Protein AF-A0A3D3PAE1-F1 (afdb_monomer)

Nearest PDB structures (foldseek):
  2d1l-assembly1_A  TM=3.185E-01  e=2.608E+00  Mus musculus
  3i9w-assembly1_A  TM=3.176E-01  e=7.622E+00  Escherichia coli K-12
  5c21-assembly1_B  TM=3.487E-01  e=9.349E+00  Escherichia coli

Solvent-accessible surface area (backbone atoms only — not comparable to full-atom values): 9528 Å² total; per-residue (Å²): 107,67,71,59,52,52,50,54,54,50,49,53,52,51,50,53,44,53,51,32,52,52,51,42,51,52,50,52,52,50,51,50,49,47,66,68,45,46,69,76,78,18,86,68,55,58,74,92,57,40,68,62,49,55,49,50,53,51,48,54,52,48,52,52,41,53,52,42,46,52,51,37,50,54,66,72,67,60,85,68,57,91,49,67,67,58,29,53,53,51,52,46,51,49,49,54,53,49,46,52,52,53,51,51,47,52,53,51,50,51,53,48,49,52,50,49,63,30,58,77,66,75,45,61,80,63,66,60,82,36,68,69,50,44,50,53,49,49,53,50,50,51,50,49,52,52,51,50,50,53,52,50,55,54,47,52,51,55,45,53,52,50,52,49,52,50,50,54,49,67,75,76,107

Foldseek 3Di:
DLVVLVVLLVVLLVVLLVVLVVVLVVLVVVLVCCVVCVPVVDPQQVDPDGPVVNVVVVVLSVVVNVVSVVVSVCSVPDPADPDSLRRLVSSLVSLVVVLVVVLVCLVCSLVVCVCCVCVVVPCHCPCCVPPVNVVVVVVSVVVSVVVNVVSCVVSVVSSVVSVVSSVVVVVVD

Mean predicted aligned error: 7.87 Å

pLDDT: mean 81.42, std 11.3, range [47.94, 94.19]

Sequence (173 aa):
IEAVLNGKATDTITSLKKKYEKTISRMLTGMLLIIFVFPFLSDGFSYPGSINGFAKAMFFYLVLILFYWAKLKSVSNLELSDHIKERLEQILTMLNKNLQIEFFFVLIFFAGFILVGRFFYGHGLEGIFKPEVVAGAGISVLFTGLMLFFINKHYKKHISELEGYLAEYNNAF

Secondary structure (DSSP, 8-state):
-HHHHHHHHHHHHHHHHHHHHHHHHHHHHHHHHHHHHHHHHSSSSTTTTHHHHHHHHHHHHHHHHHHHHHHHHHHHT----SSHHHHHHHHHHHHHHHHHHHHHHHHHHHHHHHHHHHHTTT-TTTTTT-HHHHHHHHHHHHHHHHHHHHHHHHHHHHHHHHHHHHHHHHHH-

Structure (mmCIF, N/CA/C/O backbone):
data_AF-A0A3D3PAE1-F1
#
_entry.id   AF-A0A3D3PAE1-F1
#
loop_
_atom_site.group_PDB
_atom_site.id
_atom_site.type_symbol
_atom_site.label_atom_id
_atom_site.label_alt_id
_atom_site.label_comp_id
_atom_site.label_asym_id
_atom_site.label_entity_id
_atom_site.label_seq_id
_atom_site.pdbx_PDB_ins_code
_atom_site.Cartn_x
_atom_site.Cartn_y
_atom_site.Cartn_z
_atom_site.occupancy
_atom_site.B_iso_or_equiv
_atom_site.auth_seq_id
_atom_site.auth_comp_id
_atom_site.auth_asym_id
_atom_site.auth_atom_id
_atom_site.pdbx_PDB_model_num
ATOM 1 N N . ILE A 1 1 ? -15.788 -2.951 29.325 1.00 70.06 1 ILE A N 1
ATOM 2 C CA . ILE A 1 1 ? -15.810 -3.443 27.923 1.00 70.06 1 ILE A CA 1
ATOM 3 C C . ILE A 1 1 ? -15.490 -2.301 26.960 1.00 70.06 1 ILE A C 1
ATOM 5 O O . ILE A 1 1 ? -14.514 -2.405 26.231 1.00 70.06 1 ILE A O 1
ATOM 9 N N . GLU A 1 2 ? -16.193 -1.169 27.039 1.00 71.06 2 GLU A N 1
ATOM 10 C CA . GLU A 1 2 ? -15.957 -0.008 26.161 1.00 71.06 2 GLU A CA 1
ATOM 11 C C . GLU A 1 2 ? -14.521 0.541 26.182 1.00 71.06 2 GLU A C 1
ATOM 13 O O . GLU A 1 2 ? -13.959 0.795 25.124 1.00 71.06 2 GLU A O 1
ATOM 18 N N . ALA A 1 3 ? -13.876 0.652 27.350 1.00 72.88 3 ALA A N 1
ATOM 19 C CA . ALA A 1 3 ? -12.474 1.086 27.435 1.00 72.88 3 ALA A CA 1
ATOM 20 C C . ALA A 1 3 ? -11.501 0.125 26.715 1.00 72.88 3 ALA A C 1
ATOM 22 O O . ALA A 1 3 ? -10.545 0.565 26.080 1.00 72.88 3 ALA A O 1
ATOM 23 N N . VAL A 1 4 ? -11.775 -1.185 26.762 1.00 75.81 4 VAL A N 1
ATOM 24 C CA . VAL A 1 4 ? -10.973 -2.219 26.082 1.00 75.81 4 VAL A CA 1
ATOM 25 C C . VAL A 1 4 ? -11.187 -2.153 24.567 1.00 75.81 4 VAL A C 1
ATOM 27 O O . VAL A 1 4 ? -10.223 -2.219 23.807 1.00 75.81 4 VAL A O 1
ATOM 30 N N . LEU A 1 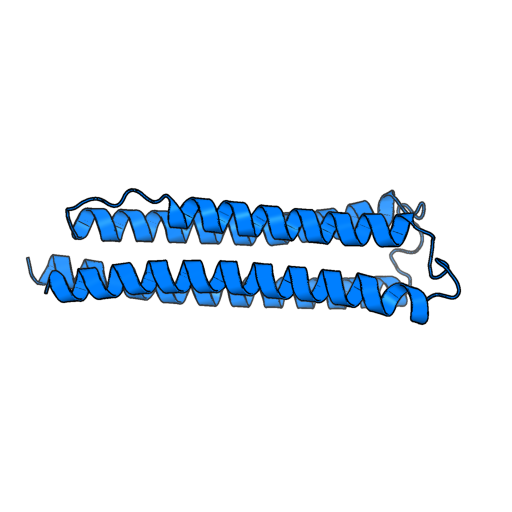5 ? -12.435 -1.973 24.125 1.00 75.12 5 LEU A N 1
ATOM 31 C CA . LEU A 1 5 ? -12.780 -1.799 22.711 1.00 75.12 5 LEU A CA 1
ATOM 32 C C . LEU A 1 5 ? -12.186 -0.501 22.138 1.00 75.12 5 LEU A C 1
ATOM 34 O O . LEU A 1 5 ? -11.658 -0.505 21.028 1.00 75.12 5 LEU A O 1
ATOM 38 N N . ASN A 1 6 ? -12.181 0.582 22.919 1.00 78.06 6 ASN A N 1
ATOM 39 C CA . ASN A 1 6 ? -11.531 1.844 22.558 1.00 78.06 6 ASN A CA 1
ATOM 40 C C . ASN A 1 6 ? -10.010 1.703 22.409 1.00 78.06 6 ASN A C 1
ATOM 42 O O . ASN A 1 6 ? -9.442 2.225 21.446 1.00 78.06 6 ASN A O 1
ATOM 46 N N . GLY A 1 7 ? -9.353 0.973 23.318 1.00 77.44 7 GLY A N 1
ATOM 47 C CA . GLY A 1 7 ? -7.927 0.651 23.196 1.00 77.44 7 GLY A CA 1
ATOM 48 C C . GLY A 1 7 ? -7.629 -0.099 21.896 1.00 77.44 7 GLY A C 1
ATOM 49 O O . GLY A 1 7 ? -6.832 0.358 21.082 1.00 77.44 7 GLY A O 1
ATOM 50 N N . LYS A 1 8 ? -8.377 -1.175 21.626 1.00 76.94 8 LYS A N 1
ATOM 51 C CA . LYS A 1 8 ? -8.237 -1.996 20.410 1.00 76.94 8 LYS A CA 1
ATOM 52 C C . LYS A 1 8 ? -8.486 -1.217 19.106 1.00 76.94 8 LYS A C 1
ATOM 54 O O . LYS A 1 8 ? -7.773 -1.409 18.116 1.00 76.94 8 LYS A O 1
ATOM 59 N N . ALA A 1 9 ? -9.474 -0.321 19.089 1.00 77.75 9 ALA A N 1
ATOM 60 C CA . ALA A 1 9 ? -9.749 0.555 17.947 1.00 77.75 9 ALA A CA 1
ATOM 61 C C . ALA A 1 9 ? -8.578 1.520 17.681 1.00 77.75 9 ALA A C 1
ATOM 63 O O . ALA A 1 9 ? -8.126 1.674 16.542 1.00 77.75 9 ALA A O 1
ATOM 64 N N . THR A 1 10 ? -8.034 2.110 18.748 1.00 82.50 10 THR A N 1
ATOM 65 C CA . THR A 1 10 ? -6.877 3.016 18.688 1.00 82.50 10 THR A CA 1
ATOM 66 C C . THR A 1 10 ? -5.614 2.288 18.226 1.00 82.50 10 THR A C 1
ATOM 68 O O . THR A 1 10 ? -4.868 2.805 17.388 1.00 82.50 10 THR A O 1
ATOM 71 N N . ASP A 1 11 ? -5.400 1.061 18.700 1.00 84.88 11 ASP A N 1
ATOM 72 C CA . ASP A 1 11 ? -4.286 0.207 18.288 1.00 84.88 11 ASP A CA 1
ATOM 73 C C . ASP A 1 11 ? -4.357 -0.135 16.798 1.00 84.88 11 ASP A C 1
ATOM 75 O O . ASP A 1 11 ? -3.342 -0.087 16.098 1.00 84.88 11 ASP A O 1
ATOM 79 N N . THR A 1 12 ? -5.559 -0.403 16.279 1.00 84.19 12 THR A N 1
ATOM 80 C CA . THR A 1 12 ? -5.772 -0.690 14.853 1.00 84.19 12 THR A CA 1
ATOM 81 C C . THR A 1 12 ? -5.385 0.509 13.984 1.00 84.19 12 THR A C 1
ATOM 83 O O . THR A 1 12 ? -4.635 0.371 13.015 1.00 84.19 12 THR A O 1
ATOM 86 N N . ILE A 1 13 ? -5.820 1.711 14.363 1.00 86.00 13 ILE A N 1
ATOM 87 C CA . ILE A 1 13 ? -5.469 2.953 13.659 1.00 86.00 13 ILE A CA 1
ATOM 88 C C . ILE A 1 13 ? -3.966 3.227 13.750 1.00 86.00 13 ILE A C 1
ATOM 90 O O . ILE A 1 13 ? -3.329 3.555 12.748 1.00 86.00 13 ILE A O 1
ATOM 94 N N . THR A 1 14 ? -3.377 3.055 14.931 1.00 86.75 14 THR A N 1
ATOM 95 C CA . THR A 1 14 ? -1.941 3.263 15.155 1.00 86.75 14 THR A CA 1
ATOM 96 C C . THR A 1 14 ? -1.100 2.284 14.336 1.00 86.75 14 THR A C 1
ATOM 98 O O . THR A 1 14 ? -0.100 2.677 13.732 1.00 86.75 14 THR A O 1
ATOM 101 N N . SER A 1 15 ? -1.523 1.021 14.253 1.00 86.06 15 SER A N 1
ATOM 102 C CA . SER A 1 15 ? -0.903 -0.004 13.409 1.00 86.06 15 SER A CA 1
ATOM 103 C C . SER A 1 15 ? -0.929 0.392 11.927 1.00 86.06 15 SER A C 1
ATOM 105 O O . SER A 1 15 ? 0.102 0.326 11.252 1.00 86.06 15 SER A O 1
ATOM 107 N N . LEU A 1 16 ? -2.067 0.893 11.425 1.00 85.81 16 LEU A N 1
ATOM 108 C CA . LEU A 1 16 ? -2.191 1.377 10.044 1.00 85.81 16 LEU A CA 1
ATOM 109 C C . LEU A 1 16 ? -1.290 2.583 9.762 1.00 85.81 16 LEU A C 1
ATOM 111 O O . LEU A 1 16 ? -0.614 2.605 8.732 1.00 85.81 16 LEU A O 1
ATOM 115 N N . LYS A 1 17 ? -1.240 3.564 10.674 1.00 88.81 17 LYS A N 1
ATOM 116 C CA . LYS A 1 17 ? -0.346 4.729 10.553 1.00 88.81 17 LYS A CA 1
ATOM 117 C C . LYS A 1 17 ? 1.109 4.281 10.438 1.00 88.81 17 LYS A C 1
ATOM 119 O O . LYS A 1 17 ? 1.765 4.586 9.444 1.00 88.81 17 LYS A O 1
ATOM 124 N N . LYS A 1 18 ? 1.563 3.440 11.374 1.00 89.12 18 LYS A N 1
ATOM 125 C CA . LYS A 1 18 ? 2.923 2.877 11.369 1.00 89.12 18 LYS A CA 1
ATOM 126 C C . LYS A 1 18 ? 3.220 2.068 10.107 1.00 89.12 18 LYS A C 1
ATOM 128 O O . LYS A 1 18 ? 4.341 2.129 9.605 1.00 89.12 18 LYS A O 1
ATOM 133 N N . LYS A 1 19 ? 2.250 1.313 9.570 1.00 88.94 19 LYS A N 1
ATOM 134 C CA . LYS A 1 19 ? 2.406 0.606 8.285 1.00 88.94 19 LYS A CA 1
ATOM 135 C C . LYS A 1 19 ? 2.725 1.602 7.171 1.00 88.94 19 LYS A C 1
ATOM 137 O O . LYS A 1 19 ? 3.705 1.397 6.459 1.00 88.94 19 LYS A O 1
ATOM 142 N N . TYR A 1 20 ? 1.917 2.649 7.005 1.00 90.12 20 TYR A N 1
ATOM 143 C CA . TYR A 1 20 ? 2.113 3.611 5.918 1.00 90.12 20 TYR A CA 1
ATOM 144 C C . TYR A 1 20 ? 3.392 4.423 6.084 1.00 90.12 20 TYR A C 1
ATOM 146 O O . TYR A 1 20 ? 4.143 4.534 5.121 1.00 90.12 20 TYR A O 1
ATOM 154 N N . GLU A 1 21 ? 3.696 4.894 7.294 1.00 90.62 21 GLU A N 1
ATOM 155 C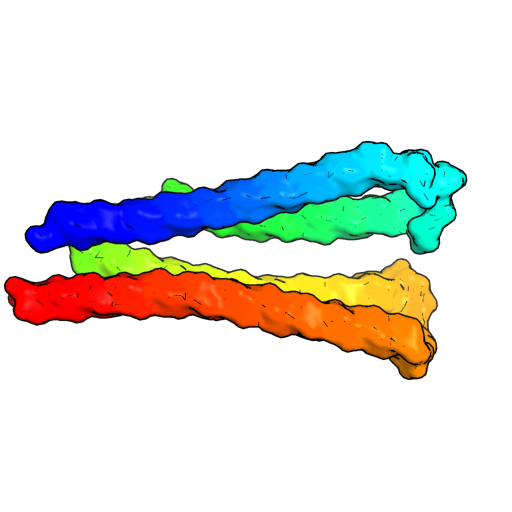 CA . GLU A 1 21 ? 4.966 5.562 7.603 1.00 90.62 21 GLU A CA 1
ATOM 156 C C . GLU A 1 21 ? 6.154 4.676 7.234 1.00 90.62 21 GLU A C 1
ATOM 158 O O . GLU A 1 21 ? 7.020 5.086 6.469 1.00 90.62 21 GLU A O 1
ATOM 163 N N . LYS A 1 22 ? 6.155 3.415 7.682 1.00 90.94 22 LYS A N 1
ATOM 164 C CA . LYS A 1 22 ? 7.228 2.463 7.377 1.00 90.94 22 LYS A CA 1
ATOM 165 C C . LYS A 1 22 ? 7.356 2.191 5.880 1.00 90.94 22 LYS A C 1
ATOM 167 O O . LYS A 1 22 ? 8.474 2.051 5.386 1.00 90.94 22 LYS A O 1
ATOM 172 N N . THR A 1 23 ? 6.241 2.091 5.157 1.00 87.88 23 THR A N 1
ATOM 173 C CA . THR A 1 23 ? 6.247 1.928 3.697 1.00 87.88 23 THR A CA 1
ATOM 174 C C . THR A 1 23 ? 6.853 3.152 3.016 1.00 87.88 23 THR A C 1
ATOM 176 O O . THR A 1 23 ? 7.757 2.989 2.200 1.00 87.88 23 THR A O 1
ATOM 179 N N . ILE A 1 24 ? 6.437 4.361 3.400 1.00 90.38 24 ILE A N 1
ATOM 180 C CA . ILE A 1 24 ? 6.980 5.620 2.873 1.00 90.38 24 ILE A CA 1
ATOM 181 C C . ILE A 1 24 ? 8.476 5.726 3.181 1.00 90.38 24 ILE A C 1
ATOM 183 O O . ILE A 1 24 ? 9.262 5.973 2.272 1.00 90.38 24 ILE A O 1
ATOM 187 N N . SER A 1 25 ? 8.899 5.464 4.422 1.00 90.75 25 SER A N 1
ATOM 188 C CA . SER A 1 25 ? 10.313 5.488 4.808 1.00 90.75 25 SER A CA 1
ATOM 189 C C . SER A 1 25 ? 11.139 4.504 3.988 1.00 90.75 25 SER A C 1
ATOM 191 O O . SER A 1 25 ? 12.176 4.883 3.461 1.00 90.75 25 SER A O 1
ATOM 193 N N . ARG A 1 26 ? 10.670 3.261 3.804 1.00 89.25 26 ARG A N 1
ATOM 194 C CA . ARG A 1 26 ? 11.360 2.269 2.961 1.00 89.25 26 ARG A CA 1
ATOM 195 C C . ARG A 1 26 ? 11.464 2.720 1.506 1.00 89.25 26 ARG A C 1
ATOM 197 O O . ARG A 1 26 ? 12.504 2.510 0.890 1.00 89.25 26 ARG A O 1
ATOM 204 N N . MET A 1 27 ? 10.412 3.334 0.964 1.00 88.62 27 MET A N 1
ATOM 205 C CA . MET A 1 27 ? 10.421 3.875 -0.396 1.00 88.62 27 MET A CA 1
ATOM 206 C C . MET A 1 27 ? 11.406 5.035 -0.535 1.00 88.62 27 MET A C 1
ATOM 208 O O . MET A 1 27 ? 12.185 5.041 -1.480 1.00 88.62 27 MET A O 1
ATOM 212 N N . LEU A 1 28 ? 11.432 5.962 0.425 1.00 90.00 28 LEU A N 1
ATOM 213 C CA . LEU A 1 28 ? 12.387 7.071 0.461 1.00 90.00 28 LEU A CA 1
ATOM 214 C C . LEU A 1 28 ? 13.828 6.576 0.614 1.00 90.00 28 LEU A C 1
ATOM 216 O O . LEU A 1 28 ? 14.706 7.035 -0.107 1.00 90.00 28 LEU A O 1
ATOM 220 N N . THR A 1 29 ? 14.080 5.602 1.492 1.00 88.44 29 THR A N 1
ATOM 221 C CA . THR A 1 29 ? 15.401 4.974 1.618 1.00 88.44 29 THR A CA 1
ATOM 222 C C . THR A 1 29 ? 15.809 4.285 0.318 1.00 88.44 29 THR A C 1
ATOM 224 O O . THR A 1 29 ? 16.940 4.453 -0.119 1.00 88.44 29 THR A O 1
ATOM 227 N N . GLY A 1 30 ? 14.899 3.553 -0.334 1.00 84.12 30 GLY A N 1
ATOM 228 C CA . GLY A 1 30 ? 15.157 2.945 -1.641 1.00 84.12 30 GLY A CA 1
ATOM 229 C C . GLY A 1 30 ? 15.471 3.986 -2.717 1.00 84.12 30 GLY A C 1
ATOM 230 O O . GLY A 1 30 ? 16.423 3.818 -3.471 1.00 84.12 30 GLY A O 1
ATOM 231 N N . MET A 1 31 ? 14.729 5.093 -2.739 1.00 85.56 31 MET A N 1
ATOM 232 C CA . MET A 1 31 ? 14.964 6.220 -3.642 1.00 85.56 31 MET A CA 1
ATOM 233 C C . MET A 1 31 ? 16.342 6.858 -3.401 1.00 85.56 31 MET A C 1
ATOM 235 O O . MET A 1 31 ? 17.082 7.078 -4.356 1.00 85.56 31 MET A O 1
ATOM 239 N N . LEU A 1 32 ? 16.724 7.081 -2.138 1.00 86.00 32 LEU A N 1
ATOM 240 C CA . LEU A 1 32 ? 18.055 7.571 -1.765 1.00 86.00 32 LEU A CA 1
ATOM 241 C C . LEU A 1 32 ? 19.157 6.596 -2.182 1.00 86.00 32 LEU A C 1
ATOM 243 O O . LEU A 1 32 ? 20.142 7.020 -2.776 1.00 86.00 32 LEU A O 1
ATOM 247 N N . LEU A 1 33 ? 18.992 5.297 -1.922 1.00 85.06 33 LEU A N 1
ATOM 248 C CA . LEU A 1 33 ? 19.956 4.281 -2.347 1.00 85.06 33 LEU A CA 1
ATOM 249 C C . LEU A 1 33 ? 20.139 4.293 -3.863 1.00 85.06 33 LEU A C 1
ATOM 251 O O . LEU A 1 33 ? 21.271 4.252 -4.330 1.00 85.06 33 LEU A O 1
ATOM 255 N N . ILE A 1 34 ? 19.054 4.414 -4.630 1.00 80.00 34 ILE A N 1
ATOM 256 C CA . ILE A 1 34 ? 19.137 4.549 -6.086 1.00 80.00 34 ILE A CA 1
ATOM 257 C C . ILE A 1 34 ? 19.915 5.816 -6.455 1.00 80.00 34 ILE A C 1
ATOM 259 O O . ILE A 1 34 ? 20.830 5.724 -7.260 1.00 80.00 34 ILE A O 1
ATOM 263 N N . ILE A 1 35 ? 19.639 6.969 -5.838 1.00 80.88 35 ILE A N 1
ATOM 264 C CA . ILE A 1 35 ? 20.392 8.215 -6.082 1.00 80.88 35 ILE A CA 1
ATOM 265 C C . ILE A 1 35 ? 21.894 8.041 -5.797 1.00 80.88 35 ILE A C 1
ATOM 267 O O . ILE A 1 35 ? 22.713 8.519 -6.576 1.00 80.88 35 ILE A O 1
ATOM 271 N N . PHE A 1 36 ? 22.263 7.357 -4.711 1.00 78.44 36 PHE A N 1
ATOM 272 C CA . PHE A 1 36 ? 23.664 7.166 -4.325 1.00 78.44 36 PHE A CA 1
ATOM 273 C C . PHE A 1 36 ? 24.394 6.122 -5.164 1.00 78.44 36 PHE A C 1
ATOM 275 O O . PHE A 1 36 ? 25.576 6.290 -5.430 1.00 78.44 36 PHE A O 1
ATOM 282 N N . VAL A 1 37 ? 23.720 5.044 -5.561 1.00 73.56 37 VAL A N 1
ATOM 283 C CA . VAL A 1 37 ? 24.333 3.906 -6.262 1.00 73.56 37 VAL A CA 1
ATOM 284 C C . VAL A 1 37 ? 24.347 4.117 -7.780 1.00 73.56 37 VAL A C 1
ATOM 286 O O . VAL A 1 37 ? 25.264 3.659 -8.460 1.00 73.56 37 VAL A O 1
ATOM 289 N N . PHE A 1 38 ? 23.365 4.840 -8.327 1.00 66.50 38 PHE A N 1
ATOM 290 C CA . PHE A 1 38 ? 23.222 5.068 -9.768 1.00 66.50 38 PHE A CA 1
ATOM 291 C C . PHE A 1 38 ? 24.457 5.704 -10.447 1.00 66.50 38 PHE A C 1
ATOM 293 O O . PHE A 1 38 ? 24.805 5.257 -11.544 1.00 66.50 38 PHE A O 1
ATOM 300 N N . PRO A 1 39 ? 25.178 6.661 -9.823 1.00 65.38 39 PRO A N 1
ATOM 301 C CA . PRO A 1 39 ? 26.421 7.206 -10.374 1.00 65.38 39 PRO A CA 1
ATOM 302 C C . PRO A 1 39 ? 27.580 6.203 -10.463 1.00 65.38 39 PRO A C 1
ATOM 304 O O . PRO A 1 39 ? 28.486 6.423 -11.256 1.00 65.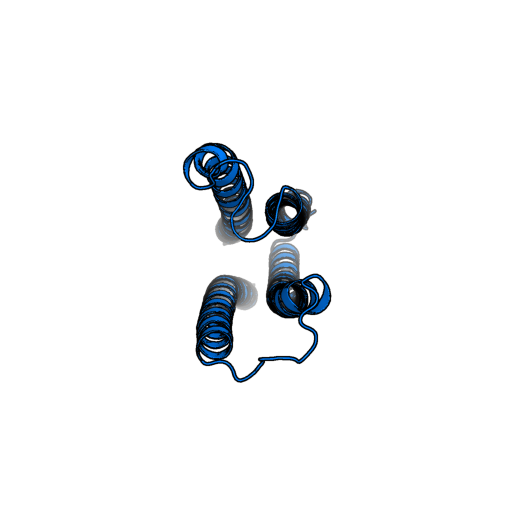38 39 PRO A O 1
ATOM 307 N N . PHE A 1 40 ? 27.574 5.130 -9.661 1.00 64.19 40 PHE A N 1
ATOM 308 C CA . PHE A 1 40 ? 28.661 4.139 -9.612 1.00 64.19 40 PHE A CA 1
ATOM 309 C C . PHE A 1 40 ? 28.380 2.883 -10.445 1.00 64.19 40 PHE A C 1
ATOM 311 O O . PHE A 1 40 ? 29.317 2.197 -10.839 1.00 64.19 40 PHE A O 1
ATOM 318 N N . LEU A 1 41 ? 27.106 2.554 -10.689 1.00 57.00 41 LEU A N 1
ATOM 319 C CA . LEU A 1 41 ? 26.709 1.399 -11.508 1.00 57.00 41 LEU A CA 1
ATOM 320 C C . LEU A 1 41 ? 26.494 1.734 -12.986 1.00 57.00 41 LEU A C 1
ATOM 322 O O . LEU A 1 41 ? 26.450 0.825 -13.810 1.00 57.00 41 LEU A O 1
ATOM 326 N N . SER A 1 42 ? 26.316 3.010 -13.327 1.00 52.34 42 SER A N 1
ATOM 327 C CA . SER A 1 42 ? 26.237 3.454 -14.717 1.00 52.34 42 SER A CA 1
ATOM 328 C C . SER A 1 42 ? 27.506 4.224 -15.063 1.00 52.34 42 SER A C 1
ATOM 330 O O . SER A 1 42 ? 27.905 5.087 -14.287 1.00 52.34 42 SER A O 1
ATOM 332 N N . ASP A 1 43 ? 28.117 3.940 -16.218 1.00 51.22 43 ASP A N 1
ATOM 333 C CA . ASP A 1 43 ? 29.258 4.675 -16.802 1.00 51.22 43 ASP A CA 1
ATOM 334 C C . ASP A 1 43 ? 28.872 6.123 -17.186 1.00 51.22 43 ASP A C 1
ATOM 336 O O . ASP A 1 43 ? 28.984 6.551 -18.331 1.00 51.22 43 ASP A O 1
ATOM 340 N N . GLY A 1 44 ? 28.320 6.891 -16.246 1.00 48.12 44 GLY A N 1
ATOM 341 C CA . GLY A 1 44 ? 27.643 8.148 -16.526 1.00 48.12 44 GLY A CA 1
ATOM 342 C C . GLY A 1 44 ? 26.363 7.916 -17.330 1.00 48.12 44 GLY A C 1
ATOM 343 O O . GLY A 1 44 ? 26.357 7.909 -18.559 1.00 48.12 44 GLY A O 1
ATOM 344 N N . PHE A 1 45 ? 25.233 7.761 -16.635 1.00 49.75 45 PHE A N 1
ATOM 345 C CA . PHE A 1 45 ? 23.885 7.832 -17.226 1.00 49.75 45 PHE A CA 1
ATOM 346 C C . PHE A 1 45 ? 23.540 6.779 -18.296 1.00 49.75 45 PHE A C 1
ATOM 348 O O . PHE A 1 45 ? 22.479 6.865 -18.923 1.00 49.75 45 PHE A O 1
ATOM 355 N N . SER A 1 46 ? 24.381 5.765 -18.492 1.00 50.00 46 SER A N 1
ATOM 356 C CA . SER A 1 46 ? 24.287 4.876 -19.650 1.00 50.00 46 SER A CA 1
ATOM 357 C C . SER A 1 46 ? 24.130 3.405 -19.258 1.00 50.00 46 SER A C 1
ATOM 359 O O . SER A 1 46 ? 25.032 2.628 -19.521 1.00 50.00 46 SER A O 1
ATOM 361 N N . TYR A 1 47 ? 22.984 2.998 -18.676 1.00 47.94 47 TYR A N 1
ATOM 362 C CA . TYR A 1 47 ? 22.386 1.675 -18.971 1.00 47.94 47 TYR A CA 1
ATOM 363 C C . TYR A 1 47 ? 20.942 1.472 -18.435 1.00 47.94 47 TYR A C 1
ATOM 365 O O . TYR A 1 47 ? 20.722 1.643 -17.236 1.00 47.94 47 TYR A O 1
ATOM 373 N N . PRO A 1 48 ? 19.960 1.036 -19.258 1.00 48.31 48 PRO A N 1
ATOM 374 C CA . PRO A 1 48 ? 19.798 1.300 -20.681 1.00 48.31 48 PRO A CA 1
ATOM 375 C C . PRO A 1 48 ? 18.885 2.534 -20.871 1.00 48.31 48 PRO A C 1
ATOM 377 O O . PRO A 1 48 ? 17.658 2.438 -20.839 1.00 48.31 48 PRO A O 1
ATOM 380 N N . GLY A 1 49 ? 19.505 3.706 -21.071 1.00 53.41 49 GLY A N 1
ATOM 381 C CA . GLY A 1 49 ? 18.872 4.881 -21.690 1.00 53.41 49 GLY A CA 1
ATOM 382 C C . GLY A 1 49 ? 18.618 6.118 -20.809 1.00 53.41 49 GLY A C 1
ATOM 383 O O . GLY A 1 49 ? 17.463 6.471 -20.584 1.00 53.41 49 GLY A O 1
ATOM 384 N N . SER A 1 50 ? 19.692 6.824 -20.427 1.00 62.69 50 SER A N 1
ATOM 385 C CA . SER A 1 50 ? 19.742 8.247 -20.023 1.00 62.69 50 SER A CA 1
ATOM 386 C C . SER A 1 50 ? 19.066 8.668 -18.706 1.00 62.69 50 SER A C 1
ATOM 388 O O . SER A 1 50 ? 18.343 7.907 -18.061 1.00 62.69 50 SER A O 1
ATOM 390 N N . ILE A 1 51 ? 19.281 9.944 -18.333 1.00 66.00 51 ILE A N 1
ATOM 391 C CA . ILE A 1 51 ? 18.513 10.724 -17.337 1.00 66.00 51 ILE A CA 1
ATOM 392 C C . ILE A 1 51 ? 17.015 10.377 -17.377 1.00 66.00 51 ILE A C 1
ATOM 394 O O . ILE A 1 51 ? 16.361 10.361 -16.339 1.00 66.00 51 ILE A O 1
ATOM 398 N N . ASN A 1 52 ? 16.479 10.032 -18.550 1.00 67.88 52 ASN A N 1
ATOM 399 C CA . ASN A 1 52 ? 15.085 9.650 -18.735 1.00 67.88 52 ASN A CA 1
ATOM 400 C C . ASN A 1 52 ? 14.704 8.350 -18.012 1.00 67.88 52 ASN A C 1
ATOM 402 O O . ASN A 1 52 ? 13.628 8.294 -17.424 1.00 67.88 52 ASN A O 1
ATOM 406 N N . GLY A 1 53 ? 15.543 7.310 -18.026 1.00 69.19 53 GLY A N 1
ATOM 407 C CA . GLY A 1 53 ? 15.280 6.065 -17.292 1.00 69.19 53 GLY A CA 1
ATOM 408 C C . GLY A 1 53 ? 15.257 6.286 -15.778 1.00 69.19 53 GLY A C 1
ATOM 409 O O . GLY A 1 53 ? 14.336 5.842 -15.091 1.00 69.19 53 GLY A O 1
ATOM 410 N N . PHE A 1 54 ? 16.217 7.066 -15.279 1.00 74.81 54 PHE A N 1
ATOM 411 C CA . PHE A 1 54 ? 16.275 7.480 -13.879 1.00 74.81 54 PHE A CA 1
ATOM 412 C C . PHE A 1 54 ? 15.069 8.347 -13.489 1.00 74.81 54 PHE A C 1
ATOM 414 O O . PHE A 1 54 ? 14.386 8.046 -12.514 1.00 74.81 54 PHE A O 1
ATOM 421 N N . ALA A 1 55 ? 14.742 9.374 -14.278 1.00 78.38 55 ALA A N 1
ATOM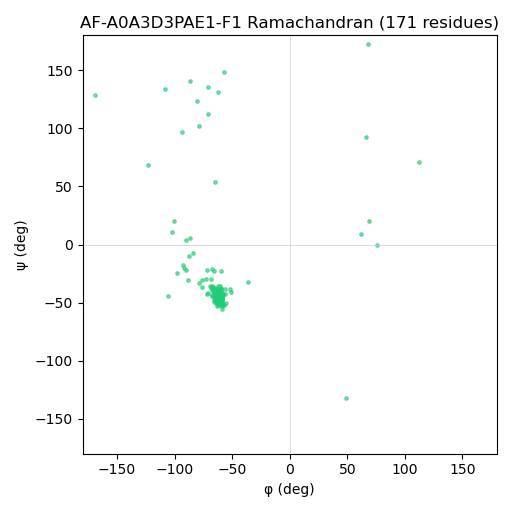 422 C CA . ALA A 1 55 ? 13.604 10.258 -14.034 1.00 78.38 55 ALA A CA 1
ATOM 423 C C . ALA A 1 55 ? 12.271 9.497 -14.031 1.00 78.38 55 ALA A C 1
ATOM 425 O O . ALA A 1 55 ? 11.426 9.752 -13.176 1.00 78.38 55 ALA A O 1
ATOM 426 N N . LYS A 1 56 ? 12.095 8.516 -14.926 1.00 75.62 56 LYS A N 1
ATOM 427 C CA . LYS A 1 56 ? 10.923 7.626 -14.934 1.00 75.62 56 LYS A CA 1
ATOM 428 C C . LYS A 1 56 ? 10.857 6.773 -13.665 1.00 75.62 56 LYS A C 1
ATOM 430 O O . LYS A 1 56 ? 9.799 6.699 -13.047 1.00 75.62 56 LYS A O 1
ATOM 435 N N . ALA A 1 57 ? 11.968 6.165 -13.245 1.00 78.19 57 ALA A N 1
ATOM 436 C CA . ALA A 1 57 ? 12.016 5.403 -11.997 1.00 78.19 57 ALA A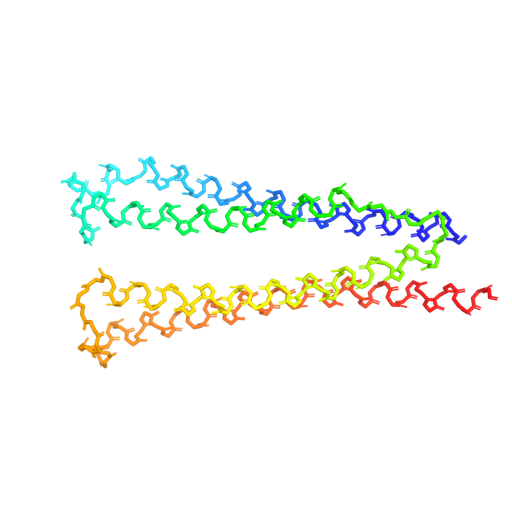 CA 1
ATOM 437 C 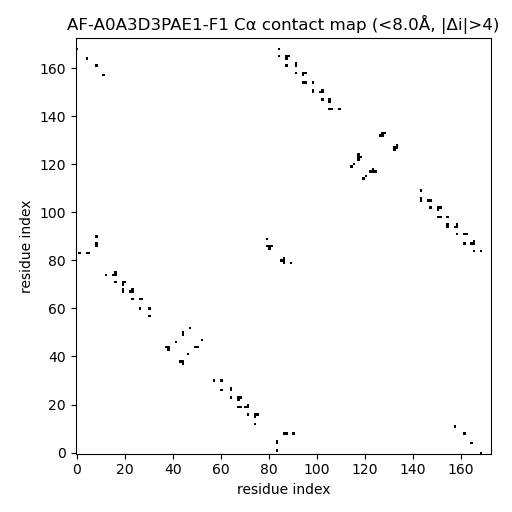C . ALA A 1 57 ? 11.671 6.289 -10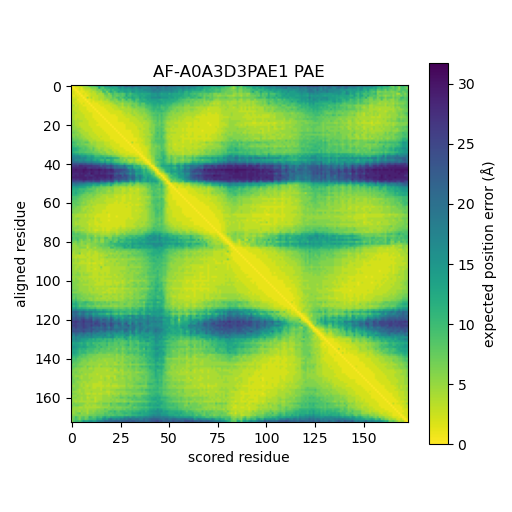.786 1.00 78.19 57 ALA A C 1
ATOM 439 O O . ALA A 1 57 ? 10.822 5.920 -9.976 1.00 78.19 57 ALA A O 1
ATOM 440 N N . MET A 1 58 ? 12.253 7.490 -10.706 1.00 85.56 58 MET A N 1
ATOM 441 C CA . MET A 1 58 ? 11.938 8.476 -9.668 1.00 85.56 58 MET A CA 1
ATOM 442 C C . MET A 1 58 ? 10.467 8.903 -9.710 1.00 85.56 58 MET A C 1
ATOM 444 O O . MET A 1 58 ? 9.833 8.986 -8.663 1.00 85.56 58 MET A O 1
ATOM 448 N N . PHE A 1 59 ? 9.892 9.105 -10.898 1.00 85.75 59 PHE A N 1
ATOM 449 C CA . PHE A 1 59 ? 8.471 9.406 -11.062 1.00 85.75 59 PHE A CA 1
ATOM 450 C C . PHE A 1 59 ? 7.584 8.294 -10.488 1.00 85.75 59 PHE A C 1
ATOM 452 O O . PHE A 1 59 ? 6.684 8.579 -9.701 1.00 85.75 59 PHE A O 1
ATOM 459 N N . PHE A 1 60 ? 7.865 7.025 -10.797 1.00 84.00 60 PHE A N 1
ATOM 460 C CA . PHE A 1 60 ? 7.124 5.896 -10.225 1.00 84.00 60 PHE A CA 1
ATOM 461 C C . PHE A 1 60 ? 7.263 5.818 -8.698 1.00 84.00 60 PHE A C 1
ATOM 463 O O . PHE A 1 60 ? 6.265 5.596 -8.010 1.00 84.00 60 PHE A O 1
ATOM 470 N N . TYR A 1 61 ? 8.459 6.065 -8.154 1.00 86.25 61 TYR A N 1
ATOM 471 C CA . TYR A 1 61 ? 8.667 6.174 -6.705 1.00 86.25 61 TYR A CA 1
ATOM 472 C C . TYR A 1 61 ? 7.835 7.301 -6.088 1.00 86.25 61 TYR A C 1
ATOM 474 O O . TYR A 1 61 ? 7.181 7.084 -5.070 1.00 86.25 61 TYR A O 1
ATOM 482 N N . LEU A 1 62 ? 7.807 8.481 -6.709 1.00 90.38 62 LEU A N 1
ATOM 483 C CA . LEU A 1 62 ? 7.016 9.617 -6.238 1.00 90.38 62 LEU A CA 1
ATOM 484 C C . LEU A 1 62 ? 5.516 9.323 -6.274 1.00 90.38 62 LEU A C 1
ATOM 486 O O . LEU A 1 62 ? 4.825 9.628 -5.307 1.00 90.38 62 LEU A O 1
ATOM 490 N N . VAL A 1 63 ? 5.011 8.683 -7.334 1.00 90.88 63 VAL A N 1
ATOM 491 C CA . VAL A 1 63 ? 3.605 8.255 -7.417 1.00 90.88 63 VAL A CA 1
ATOM 492 C C . VAL A 1 63 ? 3.259 7.304 -6.269 1.00 90.88 63 VAL A C 1
ATOM 494 O O . VAL A 1 63 ? 2.240 7.495 -5.605 1.00 90.88 63 VAL A O 1
ATOM 497 N N . LEU A 1 64 ? 4.119 6.319 -5.984 1.00 90.56 64 LEU A N 1
ATOM 498 C CA . LEU A 1 64 ? 3.933 5.406 -4.852 1.00 90.56 64 LEU A CA 1
ATOM 499 C C . LEU A 1 64 ? 3.958 6.150 -3.510 1.00 90.56 64 LEU A C 1
ATOM 501 O O . LEU A 1 64 ? 3.070 5.952 -2.681 1.00 90.56 64 LEU A O 1
ATOM 505 N N . ILE A 1 65 ? 4.938 7.030 -3.300 1.00 92.31 65 ILE A N 1
ATOM 506 C CA . ILE A 1 65 ? 5.071 7.813 -2.066 1.00 92.31 65 ILE A CA 1
ATOM 507 C C . ILE A 1 65 ? 3.839 8.694 -1.857 1.00 92.31 65 ILE A C 1
ATOM 509 O O . ILE A 1 65 ? 3.267 8.670 -0.772 1.00 92.31 65 ILE A O 1
ATOM 513 N N . LEU A 1 66 ? 3.392 9.425 -2.881 1.00 93.44 66 LEU A N 1
ATOM 514 C CA . LEU A 1 66 ? 2.204 10.278 -2.808 1.00 93.44 66 LEU A CA 1
ATOM 515 C C . LEU A 1 66 ? 0.939 9.469 -2.517 1.00 93.44 66 LEU A C 1
ATOM 517 O O . LEU A 1 66 ? 0.116 9.899 -1.710 1.00 93.44 66 LEU A O 1
ATOM 521 N N . PHE A 1 67 ? 0.800 8.284 -3.115 1.00 93.75 67 PHE A N 1
ATOM 522 C CA . PHE A 1 67 ? -0.311 7.381 -2.826 1.00 93.75 67 PHE A CA 1
ATOM 523 C C . PHE A 1 67 ? -0.334 6.959 -1.348 1.00 93.75 67 PHE A C 1
ATOM 525 O O . PHE A 1 67 ? -1.346 7.140 -0.665 1.00 93.75 67 PHE A O 1
ATOM 532 N N . TYR A 1 68 ? 0.784 6.455 -0.814 1.00 92.62 68 TYR A N 1
ATOM 533 C CA . TYR A 1 68 ? 0.857 6.053 0.595 1.00 92.62 68 TYR A CA 1
ATOM 534 C C . TYR A 1 68 ? 0.787 7.246 1.557 1.00 92.62 68 TYR A C 1
ATOM 536 O O . TYR A 1 68 ? 0.234 7.122 2.650 1.00 92.62 68 TYR A O 1
ATOM 544 N N . TRP A 1 69 ? 1.268 8.419 1.148 1.00 92.88 69 TRP A N 1
ATOM 545 C CA . TRP A 1 69 ? 1.131 9.662 1.901 1.00 92.88 69 TRP A CA 1
ATOM 546 C C . TRP A 1 69 ? -0.328 10.111 2.001 1.00 92.88 69 TRP A C 1
ATOM 548 O O . TRP A 1 69 ? -0.802 10.441 3.087 1.00 92.88 69 TRP A O 1
ATOM 558 N N . ALA A 1 70 ? -1.080 10.069 0.897 1.00 92.00 70 ALA A N 1
ATOM 559 C CA . ALA A 1 70 ? -2.509 10.377 0.896 1.00 92.00 70 ALA A CA 1
ATOM 560 C C . ALA A 1 70 ? -3.284 9.436 1.833 1.00 92.00 70 ALA A C 1
ATOM 562 O O . ALA A 1 70 ? -4.165 9.875 2.574 1.00 92.00 70 ALA A O 1
ATOM 563 N N . LYS A 1 71 ? -2.904 8.155 1.866 1.00 91.12 71 LYS A N 1
ATOM 564 C CA . LYS A 1 71 ? -3.456 7.155 2.792 1.00 91.12 71 LYS A CA 1
ATOM 565 C C . LYS A 1 71 ? -3.125 7.472 4.249 1.00 91.12 71 LYS A C 1
ATOM 567 O O . LYS A 1 71 ? -4.021 7.424 5.089 1.00 91.12 71 LYS A O 1
ATOM 572 N N . LEU A 1 72 ? -1.878 7.839 4.545 1.00 91.44 72 LEU A N 1
ATOM 573 C CA . LEU A 1 72 ? -1.471 8.270 5.882 1.00 91.44 72 LEU A CA 1
ATOM 574 C C . LEU A 1 72 ? -2.269 9.501 6.329 1.00 91.44 72 LEU A C 1
ATOM 576 O O . LEU A 1 72 ? -2.837 9.490 7.417 1.00 91.44 72 LEU A O 1
ATOM 580 N N . LYS A 1 73 ? -2.391 10.520 5.470 1.00 90.25 73 LYS A N 1
ATOM 581 C CA . LYS A 1 73 ? -3.194 11.720 5.747 1.00 90.25 73 LYS A CA 1
ATOM 582 C C . LYS A 1 73 ? -4.661 11.373 6.008 1.00 90.25 73 LYS A C 1
ATOM 584 O O . LYS A 1 73 ? -5.241 11.882 6.960 1.00 90.25 73 LYS A O 1
ATOM 589 N N . SER A 1 74 ? -5.239 10.474 5.208 1.00 87.50 74 SER A N 1
ATOM 590 C CA . SER A 1 74 ? -6.616 10.009 5.399 1.00 87.50 74 SER A CA 1
ATOM 591 C C . SER A 1 74 ? -6.818 9.335 6.755 1.00 87.50 74 SER A C 1
ATOM 593 O O . SER A 1 74 ? -7.833 9.588 7.383 1.00 87.50 74 SER A O 1
ATOM 595 N N . VAL A 1 75 ? -5.882 8.499 7.215 1.00 87.44 75 VAL A N 1
ATOM 596 C CA . VAL A 1 75 ? -5.992 7.829 8.526 1.00 87.44 75 VAL A CA 1
ATOM 597 C C . VAL A 1 75 ? -5.686 8.781 9.686 1.00 87.44 75 VAL A C 1
ATOM 599 O O . VAL A 1 75 ? -6.235 8.630 10.774 1.00 87.44 75 VAL A O 1
ATOM 602 N N . SER A 1 76 ? -4.816 9.769 9.484 1.00 84.00 76 SER A N 1
ATOM 603 C CA . SER A 1 76 ? -4.484 10.762 10.511 1.00 84.00 76 SER A CA 1
ATOM 604 C C . SER A 1 76 ? -5.588 11.779 10.762 1.00 84.00 76 SER A C 1
ATOM 606 O O . SER A 1 76 ? -5.720 12.215 11.900 1.00 84.00 76 SER A O 1
ATOM 608 N N . ASN A 1 77 ? -6.394 12.087 9.747 1.00 82.62 77 ASN A N 1
ATOM 609 C CA . ASN A 1 77 ? -7.499 13.041 9.830 1.00 82.62 77 ASN A CA 1
ATOM 610 C C . ASN A 1 77 ? -8.869 12.358 9.989 1.00 82.62 77 ASN A C 1
ATOM 612 O O . ASN A 1 77 ? -9.885 12.951 9.638 1.00 82.62 77 ASN A O 1
ATOM 616 N N . LEU A 1 78 ? -8.915 11.098 10.439 1.00 81.25 78 LEU A N 1
ATOM 617 C CA . LEU A 1 78 ? -10.191 10.431 10.692 1.00 81.25 78 LEU A CA 1
ATOM 618 C C . LEU A 1 78 ? -10.851 11.050 11.931 1.00 81.25 78 LEU A C 1
ATOM 620 O O . LEU A 1 78 ? -10.359 10.880 13.047 1.00 81.25 78 LEU A O 1
ATOM 624 N N . GLU A 1 79 ? -11.966 11.743 11.729 1.00 79.12 79 GLU A N 1
ATOM 625 C CA . GLU A 1 79 ? -12.855 12.178 12.806 1.00 79.12 79 GLU A CA 1
ATOM 626 C C . GLU A 1 79 ? -13.714 10.980 13.222 1.00 79.12 79 GLU A C 1
ATOM 628 O O . GLU A 1 79 ? -14.623 10.565 12.503 1.00 79.12 79 GLU A O 1
ATOM 633 N N . LEU A 1 80 ? -13.355 10.355 14.343 1.00 79.56 80 LEU A N 1
ATOM 634 C CA . LEU A 1 80 ? -14.074 9.201 14.877 1.00 79.56 80 LEU A CA 1
ATOM 635 C C . LEU A 1 80 ? -15.226 9.662 15.761 1.00 79.56 80 LEU A C 1
ATOM 637 O O . LEU A 1 80 ? -15.039 10.560 16.578 1.00 79.56 80 LEU A O 1
ATOM 641 N N . SER A 1 81 ? -16.367 8.977 15.667 1.00 81.06 81 SER A N 1
ATOM 642 C CA . SER A 1 81 ? -17.468 9.166 16.618 1.00 81.06 81 SER A CA 1
ATOM 643 C C . SER A 1 81 ? -17.006 8.910 18.059 1.00 81.06 81 SER A C 1
ATOM 645 O O . SER A 1 81 ? -16.132 8.069 18.317 1.00 81.06 81 SER A O 1
ATOM 647 N N . ASP A 1 82 ? -17.607 9.624 19.009 1.00 78.44 82 ASP A N 1
ATOM 648 C CA . ASP A 1 82 ? -17.448 9.373 20.444 1.00 78.44 82 ASP A CA 1
ATOM 649 C C . ASP A 1 82 ? -18.165 8.085 20.878 1.00 78.44 82 ASP A C 1
ATOM 651 O O . ASP A 1 82 ? -17.776 7.453 21.863 1.00 78.44 82 ASP A O 1
ATOM 655 N N . HIS A 1 83 ? -19.154 7.632 20.101 1.00 84.38 83 HIS A N 1
ATOM 656 C CA . HIS A 1 83 ? -19.847 6.372 20.332 1.00 84.38 83 HIS A CA 1
ATOM 657 C C . HIS A 1 83 ? -19.032 5.189 19.799 1.00 84.38 83 HIS A C 1
ATOM 659 O O . HIS A 1 83 ? -18.696 5.113 18.616 1.00 84.38 83 HIS A O 1
ATOM 665 N N . ILE A 1 84 ? -18.735 4.222 20.674 1.00 82.94 84 ILE A N 1
ATOM 666 C CA . ILE A 1 84 ? -17.845 3.095 20.356 1.00 82.94 84 ILE A CA 1
ATOM 667 C C . ILE A 1 84 ? -18.343 2.250 19.179 1.00 82.94 84 ILE A C 1
ATOM 669 O O . ILE A 1 84 ? -17.544 1.872 18.325 1.00 82.94 84 ILE A O 1
ATOM 673 N N . LYS A 1 85 ? -19.650 1.979 19.099 1.00 83.25 85 LYS A N 1
ATOM 674 C CA . LYS A 1 85 ? -20.234 1.189 18.009 1.00 83.25 85 LYS A CA 1
ATOM 675 C C . LYS A 1 85 ? -20.027 1.877 16.660 1.00 83.25 85 LYS A C 1
ATOM 677 O O . LYS A 1 85 ? -19.443 1.289 15.753 1.00 83.25 85 LYS A O 1
ATOM 682 N N . GLU A 1 86 ? -20.412 3.147 16.571 1.00 85.81 86 GLU A N 1
ATOM 683 C CA . GLU A 1 86 ? -20.245 3.962 15.365 1.00 85.81 86 GLU A CA 1
ATOM 684 C C . GLU A 1 86 ? -18.769 4.100 14.980 1.00 85.81 86 GLU A C 1
ATOM 686 O O . GLU A 1 86 ? -18.414 3.982 13.811 1.00 85.81 86 GLU A O 1
ATOM 691 N N . ARG A 1 87 ? -17.880 4.278 15.963 1.00 85.12 87 ARG A N 1
ATOM 692 C CA . ARG A 1 87 ? -16.427 4.310 15.757 1.00 85.12 87 ARG A CA 1
ATOM 693 C C . ARG A 1 87 ? -15.910 3.016 15.127 1.00 85.12 87 ARG A C 1
ATOM 695 O O . ARG A 1 87 ? -15.132 3.071 14.176 1.00 85.12 87 ARG A O 1
ATOM 702 N N . LEU A 1 88 ? -16.318 1.853 15.635 1.00 85.25 88 LEU A N 1
ATOM 703 C CA . LEU A 1 88 ? -15.908 0.555 15.089 1.00 85.25 88 LEU A CA 1
ATOM 704 C C . LEU A 1 88 ? -16.443 0.357 13.660 1.00 85.25 88 LEU A C 1
ATOM 706 O O . LEU A 1 88 ? -15.688 -0.066 12.784 1.00 85.25 88 LEU A O 1
ATOM 710 N N . GLU A 1 89 ? -17.697 0.733 13.396 1.00 88.25 89 GLU A N 1
ATOM 711 C CA . GLU A 1 89 ? -18.310 0.688 12.058 1.00 88.25 89 GLU A CA 1
ATOM 712 C C . GLU A 1 89 ? -17.612 1.635 11.062 1.00 88.25 89 GLU A C 1
ATOM 714 O O . GLU A 1 89 ? -17.344 1.259 9.914 1.00 88.25 89 GLU A O 1
ATOM 719 N N . GLN A 1 90 ? -17.236 2.841 11.501 1.00 88.38 90 GLN A N 1
ATOM 720 C CA . GLN A 1 90 ? -16.454 3.796 10.709 1.00 88.38 90 GLN A CA 1
ATOM 721 C C . GLN A 1 90 ? -15.074 3.228 10.351 1.00 88.38 90 GLN A C 1
ATOM 723 O O . GLN A 1 90 ? -14.660 3.293 9.188 1.00 88.38 90 GLN A O 1
ATOM 728 N N . ILE A 1 91 ? -14.370 2.622 11.314 1.00 88.19 91 ILE A N 1
ATOM 729 C CA . ILE A 1 91 ? -13.055 2.006 11.078 1.00 88.19 91 ILE A CA 1
ATOM 730 C C . ILE A 1 91 ? -13.183 0.810 10.127 1.00 88.19 91 ILE A C 1
ATOM 732 O O . ILE A 1 91 ? -12.374 0.675 9.206 1.00 88.19 91 ILE A O 1
ATOM 736 N N . LEU A 1 92 ? -14.207 -0.029 10.299 1.00 90.25 92 LEU A N 1
ATOM 737 C CA . LEU A 1 92 ? -14.485 -1.168 9.424 1.00 90.25 92 LEU A CA 1
ATOM 738 C C . LEU A 1 92 ? -14.736 -0.715 7.977 1.00 90.25 92 LEU A C 1
ATOM 740 O O . LEU A 1 92 ? -14.147 -1.247 7.031 1.00 90.25 92 LEU A O 1
ATOM 744 N N . THR A 1 93 ? -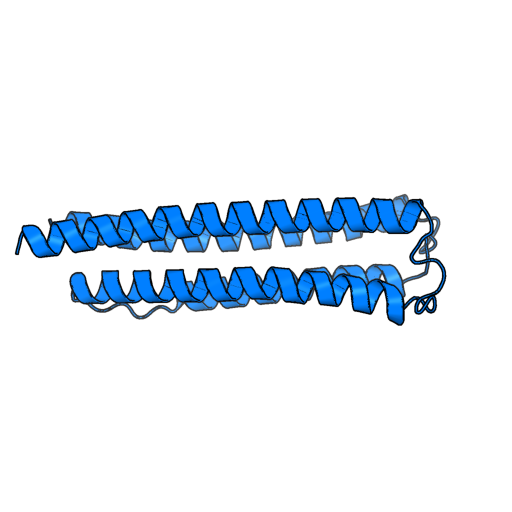15.573 0.306 7.803 1.00 90.94 93 THR A N 1
ATOM 745 C CA . THR A 1 93 ? -15.884 0.892 6.492 1.00 90.94 93 THR A CA 1
ATOM 746 C C . THR A 1 93 ? -14.629 1.474 5.847 1.00 90.94 93 THR A C 1
ATOM 748 O O . THR A 1 93 ? -14.339 1.217 4.674 1.00 90.94 93 THR A O 1
ATOM 751 N N . MET A 1 94 ? -13.829 2.205 6.628 1.00 90.94 94 MET A N 1
ATOM 752 C CA . MET A 1 94 ? -12.552 2.752 6.182 1.00 90.94 94 MET A CA 1
ATOM 753 C C . MET A 1 94 ? -11.587 1.641 5.749 1.00 90.94 94 MET A C 1
ATOM 755 O O . MET A 1 94 ? -10.971 1.767 4.693 1.00 90.94 94 MET A O 1
ATOM 759 N N . LEU A 1 95 ? -11.445 0.557 6.519 1.00 89.81 95 LEU A N 1
ATOM 760 C CA . LEU A 1 95 ? -10.575 -0.575 6.185 1.00 89.81 95 LEU A CA 1
ATOM 761 C C . LEU A 1 95 ? -10.995 -1.267 4.888 1.00 89.81 95 LEU A C 1
ATOM 763 O O . LEU A 1 95 ? -10.138 -1.512 4.040 1.00 89.81 95 LEU A O 1
ATOM 767 N N . ASN A 1 96 ? -12.290 -1.531 4.704 1.00 90.69 96 ASN A N 1
ATOM 768 C CA . ASN A 1 96 ? -12.818 -2.139 3.481 1.00 90.69 96 ASN A CA 1
ATOM 769 C C . ASN A 1 96 ? -12.560 -1.261 2.251 1.00 90.69 96 ASN A C 1
ATOM 771 O O . ASN A 1 96 ? -12.019 -1.727 1.245 1.00 90.69 96 ASN A O 1
ATOM 775 N N . LYS A 1 97 ? -12.857 0.038 2.355 1.00 91.25 97 LYS A N 1
ATOM 776 C CA . LYS A 1 97 ? -12.557 1.009 1.296 1.00 91.25 97 LYS A CA 1
ATOM 777 C C . LYS A 1 97 ? -11.055 1.075 1.016 1.00 91.25 97 LYS A C 1
ATOM 779 O O . LYS A 1 97 ? -10.623 1.104 -0.134 1.00 91.25 97 LYS A O 1
ATOM 784 N N . ASN A 1 98 ? -10.241 1.064 2.066 1.00 89.56 98 ASN A N 1
ATOM 785 C CA . ASN A 1 98 ? -8.793 1.126 1.958 1.00 89.56 98 ASN A CA 1
ATOM 786 C C . ASN A 1 98 ? -8.185 -0.115 1.301 1.00 89.56 98 ASN A C 1
ATOM 788 O O . ASN A 1 98 ? -7.256 0.050 0.508 1.00 89.56 98 ASN A O 1
ATOM 792 N N . LEU A 1 99 ? -8.714 -1.304 1.596 1.00 92.19 99 LEU A N 1
ATOM 793 C CA . LEU A 1 99 ? -8.360 -2.556 0.934 1.00 92.19 99 LEU A CA 1
ATOM 794 C C . LEU A 1 99 ? -8.642 -2.465 -0.565 1.00 92.19 99 LEU A C 1
ATOM 796 O O . LEU A 1 99 ? -7.740 -2.711 -1.360 1.00 92.19 99 LEU A O 1
ATOM 800 N N . GLN A 1 100 ? -9.858 -2.064 -0.948 1.00 92.81 100 GLN A N 1
ATOM 801 C CA . GLN A 1 100 ? -10.234 -1.927 -2.357 1.00 92.81 100 GLN A CA 1
ATOM 802 C C . GLN A 1 100 ? -9.319 -0.938 -3.084 1.00 92.81 100 GLN A C 1
ATOM 804 O O . GLN A 1 100 ? -8.762 -1.271 -4.126 1.00 92.81 100 GLN A O 1
ATOM 809 N N . ILE A 1 101 ? -9.098 0.249 -2.509 1.00 92.81 101 ILE A N 1
ATOM 810 C CA . ILE A 1 101 ? -8.232 1.273 -3.107 1.00 92.81 101 ILE A CA 1
ATOM 811 C C . ILE A 1 101 ? -6.798 0.758 -3.284 1.00 92.81 101 ILE A C 1
ATOM 813 O O . ILE A 1 101 ? -6.221 0.948 -4.348 1.00 92.81 101 ILE A O 1
ATOM 817 N N . GLU A 1 102 ? -6.211 0.107 -2.275 1.00 91.88 102 GLU A N 1
ATOM 818 C CA . GLU A 1 102 ? -4.833 -0.408 -2.356 1.00 91.88 102 GLU A CA 1
ATOM 819 C C . GLU A 1 102 ? -4.723 -1.564 -3.360 1.00 91.88 102 GLU A C 1
ATOM 821 O O . GLU A 1 102 ? -3.769 -1.620 -4.133 1.00 91.88 102 GLU A O 1
ATOM 826 N N . PHE A 1 103 ? -5.737 -2.428 -3.422 1.00 92.75 103 PHE A N 1
ATOM 827 C CA . PHE A 1 103 ? -5.820 -3.517 -4.391 1.00 92.75 103 PHE A CA 1
ATOM 828 C C . PHE A 1 103 ? -5.893 -2.997 -5.835 1.00 92.75 103 PHE A C 1
ATOM 830 O O . PHE A 1 103 ? -5.072 -3.371 -6.674 1.00 92.75 103 PHE A O 1
ATOM 837 N N . PHE A 1 104 ? -6.836 -2.094 -6.125 1.00 92.81 104 PHE A N 1
ATOM 838 C CA . PHE A 1 104 ? -6.981 -1.505 -7.458 1.00 92.81 104 PHE A CA 1
ATOM 839 C C . PHE A 1 104 ? -5.779 -0.653 -7.839 1.00 92.81 104 PHE A C 1
ATOM 841 O O . PHE A 1 104 ? -5.348 -0.699 -8.987 1.00 92.81 104 PHE A O 1
ATOM 848 N N . PHE A 1 105 ? -5.202 0.081 -6.888 1.00 92.75 105 PHE A N 1
ATOM 849 C CA . PHE A 1 105 ? -3.993 0.847 -7.140 1.00 92.75 105 PHE A CA 1
ATOM 850 C C . PHE A 1 105 ? -2.839 -0.058 -7.571 1.00 92.75 105 PHE A C 1
ATOM 852 O O . PHE A 1 105 ? -2.195 0.253 -8.562 1.00 92.75 105 PHE A O 1
ATOM 859 N N . VAL A 1 106 ? -2.608 -1.197 -6.908 1.00 91.62 106 VAL A N 1
ATOM 860 C CA . VAL A 1 106 ? -1.563 -2.145 -7.333 1.00 91.62 106 VAL A CA 1
ATOM 861 C C . VAL A 1 106 ? -1.817 -2.669 -8.747 1.00 91.62 106 VAL A C 1
ATOM 863 O O . VAL A 1 106 ? -0.884 -2.717 -9.544 1.00 91.62 106 VAL A O 1
ATOM 866 N N . LEU A 1 107 ? -3.063 -3.006 -9.091 1.00 91.94 107 LEU A N 1
ATOM 867 C CA . LEU A 1 107 ? -3.408 -3.464 -10.441 1.00 91.94 107 LEU A CA 1
ATOM 868 C C . LEU A 1 107 ? -3.189 -2.382 -11.504 1.00 91.94 107 LEU A C 1
ATOM 870 O O . LEU A 1 107 ? -2.565 -2.642 -12.532 1.00 91.94 107 LEU A O 1
ATOM 874 N N . ILE A 1 108 ? -3.671 -1.164 -11.249 1.00 90.94 108 ILE A N 1
ATOM 875 C CA . ILE A 1 108 ? -3.523 -0.021 -12.158 1.00 90.94 108 ILE A CA 1
ATOM 876 C C . ILE A 1 108 ? -2.052 0.364 -12.284 1.00 90.94 108 ILE A C 1
ATOM 878 O O . ILE A 1 108 ? -1.582 0.623 -13.386 1.00 90.94 108 ILE A O 1
ATOM 882 N N . PHE A 1 109 ? -1.311 0.375 -11.178 1.00 88.25 109 PHE A N 1
ATOM 883 C CA . PHE A 1 109 ? 0.109 0.697 -11.163 1.00 88.25 109 PHE A CA 1
ATOM 884 C C . PHE A 1 109 ? 0.919 -0.347 -11.930 1.00 88.25 109 PHE A C 1
ATOM 886 O O . PHE A 1 109 ? 1.785 0.018 -12.714 1.00 88.25 109 PHE A O 1
ATOM 893 N N . PHE A 1 110 ? 0.603 -1.634 -11.773 1.00 88.06 110 PHE A N 1
ATOM 894 C CA . PHE A 1 110 ? 1.222 -2.715 -12.537 1.00 88.06 110 PHE A CA 1
ATOM 895 C C . PHE A 1 110 ? 0.941 -2.596 -14.042 1.00 88.06 110 PHE A C 1
ATOM 897 O O . PHE A 1 110 ? 1.872 -2.602 -14.849 1.00 88.06 110 PHE A O 1
ATOM 904 N N . ALA A 1 111 ? -0.327 -2.424 -14.428 1.00 85.62 111 ALA A N 1
ATOM 905 C CA . ALA A 1 111 ? -0.705 -2.229 -15.826 1.00 85.62 111 ALA A CA 1
ATOM 906 C C . ALA A 1 111 ? -0.057 -0.962 -16.408 1.00 85.62 111 ALA A C 1
ATOM 908 O O . ALA A 1 111 ? 0.518 -0.999 -17.493 1.00 85.62 111 ALA A O 1
ATOM 909 N N . GLY A 1 112 ? -0.080 0.141 -15.658 1.00 83.75 112 GLY A N 1
ATOM 910 C CA . GLY A 1 112 ? 0.558 1.402 -16.017 1.00 83.75 112 GLY A CA 1
ATOM 911 C C . GLY A 1 112 ? 2.069 1.264 -16.175 1.00 83.75 112 GLY A C 1
ATOM 912 O O . GLY A 1 112 ? 2.622 1.771 -17.143 1.00 83.75 112 GLY A O 1
ATOM 913 N N . PHE A 1 113 ? 2.736 0.522 -15.291 1.00 79.56 113 PHE A N 1
ATOM 914 C CA . PHE A 1 113 ? 4.166 0.246 -15.390 1.00 79.56 113 PHE A CA 1
ATOM 915 C C . PHE A 1 113 ? 4.508 -0.530 -16.668 1.00 79.56 113 PHE A C 1
ATOM 917 O O . PHE A 1 113 ? 5.443 -0.155 -17.371 1.00 79.56 113 PHE A O 1
ATOM 924 N N . ILE A 1 114 ? 3.722 -1.553 -17.023 1.00 77.62 114 ILE A N 1
ATOM 925 C CA . ILE A 1 114 ? 3.915 -2.318 -18.266 1.00 77.62 114 ILE A CA 1
ATOM 926 C C . ILE A 1 114 ? 3.653 -1.450 -19.498 1.00 77.62 114 ILE A C 1
ATOM 928 O O . ILE A 1 114 ? 4.456 -1.442 -20.430 1.00 77.62 114 ILE A O 1
ATOM 932 N N . LEU A 1 115 ? 2.542 -0.709 -19.515 1.00 76.69 115 LEU A N 1
ATOM 933 C CA . LEU A 1 115 ? 2.168 0.138 -20.646 1.00 76.69 115 LEU A CA 1
ATOM 934 C C . LEU A 1 115 ? 3.195 1.254 -20.853 1.00 76.69 115 LEU A C 1
ATOM 936 O O . LEU A 1 115 ? 3.698 1.431 -21.960 1.00 76.69 115 LEU A O 1
ATOM 940 N N . VAL A 1 116 ? 3.579 1.961 -19.790 1.00 72.19 116 VAL A N 1
ATOM 941 C CA . VAL A 1 116 ? 4.598 3.012 -19.869 1.00 72.19 116 VAL A CA 1
ATOM 942 C C . VAL A 1 116 ? 5.953 2.414 -20.242 1.00 72.19 116 VAL A C 1
ATOM 944 O O . VAL A 1 116 ? 6.617 2.917 -21.146 1.00 72.19 116 VAL A O 1
ATOM 947 N N . GLY A 1 117 ? 6.335 1.301 -19.615 1.00 65.44 117 GLY A N 1
ATOM 948 C CA . GLY A 1 117 ? 7.576 0.580 -19.893 1.00 65.44 117 GLY A CA 1
ATOM 949 C C . GLY A 1 117 ? 7.702 0.084 -21.334 1.00 65.44 117 GLY A C 1
ATOM 950 O O . GLY A 1 117 ? 8.810 -0.106 -21.821 1.00 65.44 117 GLY A O 1
ATOM 951 N N . ARG A 1 118 ? 6.589 -0.083 -22.050 1.00 68.00 118 ARG A N 1
ATOM 952 C CA . ARG A 1 118 ? 6.588 -0.634 -23.406 1.00 68.00 118 ARG A CA 1
ATOM 953 C C . ARG A 1 118 ? 6.340 0.414 -24.490 1.00 68.00 118 ARG A C 1
ATOM 955 O O . ARG A 1 118 ? 7.064 0.453 -25.483 1.00 68.00 118 ARG A O 1
ATOM 962 N N . PHE A 1 119 ? 5.366 1.297 -24.287 1.00 65.31 119 PHE A N 1
ATOM 963 C CA . PHE A 1 119 ? 5.015 2.332 -25.261 1.00 65.31 119 PHE A CA 1
ATOM 964 C C . PHE A 1 119 ? 5.977 3.529 -25.227 1.00 65.31 119 PHE A C 1
ATOM 966 O O . PHE A 1 119 ? 6.293 4.068 -26.282 1.00 65.31 119 PHE A O 1
ATOM 973 N N . PHE A 1 120 ? 6.531 3.905 -24.065 1.00 61.66 120 PHE A N 1
ATOM 974 C CA . PHE A 1 120 ? 7.504 5.011 -23.989 1.00 61.66 120 PHE A CA 1
ATOM 975 C C . PHE A 1 120 ? 8.950 4.604 -24.308 1.00 61.66 120 PHE A C 1
ATOM 977 O O . PHE A 1 120 ? 9.819 5.475 -24.358 1.00 61.66 120 PHE A O 1
ATOM 984 N N . TYR A 1 121 ? 9.234 3.311 -24.479 1.00 59.84 121 TYR A N 1
ATOM 985 C CA . TYR A 1 121 ? 10.558 2.804 -24.865 1.00 59.84 121 TYR A CA 1
ATOM 986 C C . TYR A 1 121 ? 10.628 2.419 -26.354 1.00 59.84 121 TYR A C 1
ATOM 988 O O . TYR A 1 121 ? 11.600 1.817 -26.788 1.00 59.84 121 TYR A O 1
ATOM 996 N N . GLY A 1 122 ? 9.612 2.782 -27.149 1.00 54.75 122 GLY A N 1
ATOM 997 C CA . GLY A 1 122 ? 9.649 2.697 -28.615 1.00 54.75 122 GLY A CA 1
ATOM 998 C C . GLY A 1 122 ? 9.492 1.294 -29.206 1.00 54.75 122 GLY A C 1
ATOM 999 O O . GLY A 1 122 ? 9.466 1.159 -30.422 1.00 54.75 122 GLY A O 1
ATOM 1000 N N . HIS A 1 123 ? 9.345 0.257 -28.378 1.00 59.47 123 HIS A N 1
ATOM 1001 C CA . HIS A 1 123 ? 9.252 -1.129 -28.847 1.00 59.47 123 HIS A CA 1
ATOM 1002 C C . HIS A 1 123 ? 7.827 -1.585 -29.199 1.00 59.47 123 HIS A C 1
ATOM 1004 O O . HIS A 1 123 ? 7.667 -2.664 -29.760 1.00 59.47 123 HIS A O 1
ATOM 1010 N N . GLY A 1 124 ? 6.780 -0.809 -28.884 1.00 63.34 124 GLY A N 1
ATOM 1011 C CA . GLY A 1 124 ? 5.397 -1.159 -29.242 1.00 63.34 124 GLY A CA 1
ATOM 1012 C C . GLY A 1 124 ? 5.041 -2.603 -28.854 1.00 63.34 124 GLY A C 1
ATOM 1013 O O . GLY A 1 124 ? 5.350 -3.047 -27.752 1.00 63.34 124 GLY A O 1
ATOM 1014 N N . LEU A 1 125 ? 4.435 -3.379 -29.755 1.00 66.19 125 LEU A N 1
ATOM 1015 C CA . LEU A 1 125 ? 4.192 -4.820 -29.557 1.00 66.19 125 LEU A CA 1
ATOM 1016 C C . LEU A 1 125 ? 5.346 -5.710 -30.066 1.00 66.19 125 LEU A C 1
ATOM 1018 O O . LEU A 1 125 ? 5.257 -6.936 -30.007 1.00 66.19 125 LEU A O 1
ATOM 1022 N N . GLU A 1 126 ? 6.447 -5.134 -30.545 1.00 63.56 126 GLU A N 1
ATOM 1023 C CA . GLU A 1 126 ? 7.559 -5.914 -31.084 1.00 63.56 126 GLU A CA 1
ATOM 1024 C C . GLU A 1 126 ? 8.300 -6.656 -29.967 1.00 63.56 126 GLU A C 1
ATOM 1026 O O . GLU A 1 126 ? 8.558 -6.128 -28.882 1.00 63.56 126 GLU A O 1
ATOM 1031 N N . GLY A 1 127 ? 8.616 -7.930 -30.206 1.00 66.19 127 GLY A N 1
ATOM 1032 C CA . GLY A 1 127 ? 9.379 -8.751 -29.267 1.00 66.19 127 GLY A CA 1
ATOM 1033 C C . GLY A 1 127 ? 8.655 -9.124 -27.967 1.00 66.19 127 GLY A C 1
ATOM 1034 O O . GLY A 1 127 ? 9.335 -9.481 -27.010 1.00 66.19 127 GLY A O 1
ATOM 1035 N N . ILE A 1 128 ? 7.309 -9.073 -27.897 1.00 69.75 128 ILE A N 1
ATOM 1036 C CA . ILE A 1 128 ? 6.532 -9.566 -26.727 1.00 69.75 128 ILE A CA 1
ATOM 1037 C C . ILE A 1 128 ? 6.939 -10.990 -26.352 1.00 69.75 128 ILE A C 1
ATOM 1039 O O . ILE A 1 128 ? 7.085 -11.293 -25.174 1.00 69.75 128 ILE A O 1
ATOM 1043 N N . PHE A 1 129 ? 7.144 -11.840 -27.357 1.00 76.69 129 PHE A N 1
ATOM 1044 C CA . PHE A 1 129 ? 7.451 -13.256 -27.179 1.00 76.69 129 PHE A CA 1
ATOM 1045 C C . PHE A 1 129 ? 8.944 -13.549 -27.002 1.00 76.69 129 PHE A C 1
ATOM 1047 O O . PHE A 1 129 ? 9.330 -14.715 -26.957 1.00 76.69 129 PHE A O 1
ATOM 1054 N N . LYS A 1 130 ? 9.805 -12.523 -26.900 1.00 78.75 130 LYS A N 1
ATOM 1055 C CA . LYS A 1 130 ? 11.213 -12.757 -26.565 1.00 78.75 130 LYS A CA 1
ATOM 1056 C C . LYS A 1 130 ? 11.286 -13.393 -25.170 1.00 78.75 130 LYS A C 1
ATOM 1058 O O . LYS A 1 130 ? 10.672 -12.847 -24.248 1.00 78.75 130 LYS A O 1
ATOM 1063 N N . PRO A 1 131 ? 12.040 -14.492 -24.984 1.00 77.94 131 PRO A N 1
ATOM 1064 C CA . PRO A 1 131 ? 12.103 -15.207 -23.708 1.00 77.94 131 PRO A CA 1
ATOM 1065 C C . PRO A 1 131 ? 12.419 -14.304 -22.509 1.00 77.94 131 PRO A C 1
ATOM 1067 O O . PRO A 1 131 ? 11.812 -14.449 -21.456 1.00 77.94 131 PRO A O 1
ATOM 1070 N N . GLU A 1 132 ? 13.297 -13.317 -22.688 1.00 74.69 132 GLU A N 1
ATOM 1071 C CA . GLU A 1 132 ? 13.685 -12.333 -21.666 1.00 74.69 132 GLU A CA 1
ATOM 1072 C C . GLU A 1 132 ? 12.511 -11.450 -21.213 1.00 74.69 132 GLU A C 1
ATOM 1074 O O . GLU A 1 132 ? 12.311 -11.219 -20.021 1.00 74.69 132 GLU A O 1
ATOM 1079 N N . VAL A 1 133 ? 11.697 -10.988 -22.167 1.00 72.81 133 VAL A N 1
ATOM 1080 C CA . VAL A 1 133 ? 10.530 -10.131 -21.912 1.00 72.81 133 VAL A CA 1
ATOM 1081 C C . VAL A 1 133 ? 9.423 -10.938 -21.239 1.00 72.81 133 VAL A C 1
ATOM 1083 O O . VAL A 1 133 ? 8.813 -10.466 -20.280 1.00 72.81 133 VAL A O 1
ATOM 1086 N N . VAL A 1 134 ? 9.197 -12.171 -21.699 1.00 79.44 134 VAL A N 1
ATOM 1087 C CA . VAL A 1 134 ? 8.222 -13.096 -21.104 1.00 79.44 134 VAL A CA 1
ATOM 1088 C C . VAL A 1 134 ? 8.633 -13.482 -19.681 1.00 79.44 134 VAL A C 1
ATOM 1090 O O . VAL A 1 134 ? 7.796 -13.456 -18.780 1.00 79.44 134 VAL A O 1
ATOM 1093 N N . ALA A 1 135 ? 9.914 -13.775 -19.448 1.00 77.94 135 ALA A N 1
ATOM 1094 C CA . ALA A 1 135 ? 10.438 -14.084 -18.120 1.00 77.94 135 ALA A CA 1
ATOM 1095 C C . ALA A 1 135 ? 10.297 -12.887 -17.164 1.00 77.94 135 ALA A C 1
ATOM 1097 O O . ALA A 1 135 ? 9.789 -13.042 -16.052 1.00 77.94 135 ALA A O 1
ATOM 1098 N N . GLY A 1 136 ? 10.661 -11.678 -17.610 1.00 77.12 136 GLY A N 1
ATOM 1099 C CA . GLY A 1 136 ? 10.491 -10.451 -16.828 1.00 77.12 136 GLY A CA 1
ATOM 1100 C C . GLY A 1 136 ? 9.025 -10.147 -16.500 1.00 77.12 136 GLY A C 1
ATOM 1101 O O . GLY A 1 136 ? 8.699 -9.800 -15.360 1.00 77.12 136 GLY A O 1
ATOM 1102 N N . ALA A 1 137 ? 8.122 -10.344 -17.464 1.00 79.38 137 ALA A N 1
ATOM 1103 C CA . ALA A 1 137 ? 6.683 -10.232 -17.249 1.00 79.38 137 ALA A CA 1
ATOM 1104 C C . ALA A 1 137 ? 6.184 -11.269 -16.230 1.00 79.38 137 ALA A C 1
ATOM 1106 O O . ALA A 1 137 ? 5.460 -10.906 -15.306 1.00 79.38 137 ALA A O 1
ATOM 1107 N N . GLY A 1 138 ? 6.625 -12.526 -16.333 1.00 84.06 138 GLY A N 1
ATOM 1108 C CA . GLY A 1 138 ? 6.287 -13.593 -15.387 1.00 84.06 138 GLY A CA 1
ATOM 1109 C C . GLY A 1 138 ? 6.709 -13.272 -13.952 1.00 84.06 138 GLY A C 1
ATOM 1110 O O . GLY A 1 138 ? 5.896 -13.374 -13.033 1.00 84.06 138 GLY A O 1
ATOM 1111 N N . ILE A 1 139 ? 7.942 -12.795 -13.755 1.00 85.69 139 ILE A N 1
ATOM 1112 C CA . ILE A 1 139 ? 8.435 -12.357 -12.438 1.00 85.69 139 ILE A CA 1
ATOM 1113 C C . ILE A 1 139 ? 7.597 -11.188 -11.909 1.00 85.69 139 ILE A C 1
ATOM 1115 O O . ILE A 1 139 ? 7.206 -11.179 -10.742 1.00 85.69 139 ILE A O 1
ATOM 1119 N N . SER A 1 140 ? 7.270 -10.222 -12.767 1.00 82.12 140 SER A N 1
ATOM 1120 C CA . SER A 1 140 ? 6.490 -9.042 -12.381 1.00 82.12 140 SER A CA 1
ATOM 1121 C C . SER A 1 140 ? 5.037 -9.393 -12.018 1.00 82.12 140 SER A C 1
ATOM 1123 O O . SER A 1 140 ? 4.479 -8.818 -11.079 1.00 82.12 140 SER A O 1
ATOM 1125 N N . VAL A 1 141 ? 4.432 -10.371 -12.705 1.00 89.25 141 VAL A N 1
ATOM 1126 C CA . VAL A 1 141 ? 3.113 -10.931 -12.359 1.00 89.25 141 VAL A CA 1
ATOM 1127 C C . VAL A 1 141 ? 3.173 -11.644 -11.010 1.00 89.25 141 VAL A C 1
ATOM 1129 O O . VAL A 1 141 ? 2.329 -11.382 -10.154 1.00 89.25 141 VAL A O 1
ATOM 1132 N N . LEU A 1 142 ? 4.179 -12.495 -10.780 1.00 91.69 142 LEU A N 1
ATOM 1133 C CA . LEU A 1 142 ? 4.357 -13.187 -9.498 1.00 91.69 142 LEU A CA 1
ATOM 1134 C C . LEU A 1 142 ? 4.540 -12.196 -8.345 1.00 91.69 142 LEU A C 1
ATOM 1136 O O . LEU A 1 142 ? 3.892 -12.328 -7.307 1.00 91.69 142 LEU A O 1
ATOM 1140 N N . PHE A 1 143 ? 5.371 -11.171 -8.538 1.00 88.69 143 PHE A N 1
ATOM 1141 C CA . PHE A 1 143 ? 5.592 -10.126 -7.544 1.00 8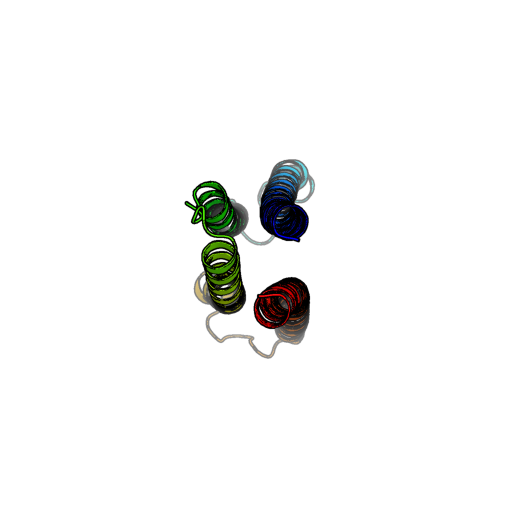8.69 143 PHE A CA 1
ATOM 1142 C C . PHE A 1 143 ? 4.304 -9.354 -7.229 1.00 88.69 143 PHE A C 1
ATOM 1144 O O . PHE A 1 143 ? 3.965 -9.158 -6.061 1.00 88.69 143 PHE A O 1
ATOM 1151 N N . THR A 1 144 ? 3.542 -8.977 -8.258 1.00 90.81 144 THR A N 1
ATOM 1152 C CA . THR A 1 144 ? 2.238 -8.319 -8.094 1.00 90.81 144 THR A CA 1
ATOM 1153 C C . THR A 1 144 ? 1.250 -9.216 -7.351 1.00 90.81 144 THR A C 1
ATOM 1155 O O . THR A 1 144 ? 0.606 -8.763 -6.405 1.00 90.81 144 THR A O 1
ATOM 1158 N N . GLY A 1 145 ? 1.173 -10.502 -7.706 1.00 92.44 145 GLY A N 1
ATOM 1159 C CA . GLY A 1 145 ? 0.334 -11.483 -7.015 1.00 92.44 145 GLY A CA 1
ATOM 1160 C C . GLY A 1 145 ? 0.690 -11.622 -5.533 1.00 92.44 145 GLY A C 1
ATOM 1161 O O . GLY A 1 145 ? -0.198 -11.591 -4.679 1.00 92.44 145 GLY A O 1
ATOM 1162 N N . LEU A 1 146 ? 1.985 -11.686 -5.209 1.00 92.94 146 LEU A N 1
ATOM 1163 C CA . LEU A 1 146 ? 2.463 -11.704 -3.825 1.00 92.94 146 LEU A CA 1
ATOM 1164 C C . LEU A 1 146 ? 2.087 -10.422 -3.074 1.00 92.94 146 LEU A C 1
ATOM 1166 O O . LEU A 1 146 ? 1.593 -10.505 -1.948 1.00 92.94 146 LEU A O 1
ATOM 1170 N N . MET A 1 147 ? 2.258 -9.242 -3.679 1.00 89.69 147 MET A N 1
ATOM 1171 C CA . MET A 1 147 ? 1.839 -7.982 -3.054 1.00 89.69 147 MET A CA 1
ATOM 1172 C C . MET A 1 147 ? 0.338 -7.962 -2.756 1.00 89.69 147 MET A C 1
ATOM 1174 O O . MET A 1 147 ? -0.053 -7.652 -1.630 1.00 89.69 147 MET A O 1
ATOM 1178 N N . LEU A 1 148 ? -0.502 -8.335 -3.728 1.00 92.75 148 LEU A N 1
ATOM 1179 C CA . LEU A 1 148 ? -1.955 -8.400 -3.549 1.00 92.75 148 LEU A CA 1
ATOM 1180 C C . LEU A 1 148 ? -2.342 -9.381 -2.437 1.00 92.75 148 LEU A C 1
ATOM 1182 O O . LEU A 1 148 ? -3.212 -9.074 -1.620 1.00 92.75 148 LEU A O 1
ATOM 1186 N N . PHE A 1 149 ? -1.662 -10.527 -2.352 1.00 94.19 149 PHE A N 1
ATOM 1187 C CA . PHE A 1 149 ? -1.853 -11.486 -1.269 1.00 94.19 149 PHE A CA 1
ATOM 1188 C C . PHE A 1 149 ? -1.535 -10.877 0.103 1.00 94.19 149 PHE A C 1
ATOM 1190 O O . PHE A 1 149 ? -2.350 -10.982 1.021 1.00 94.19 149 PHE A O 1
ATOM 1197 N N . PHE A 1 150 ? -0.389 -10.203 0.254 1.00 91.12 150 PHE A N 1
ATOM 1198 C CA . PHE A 1 150 ? -0.011 -9.568 1.521 1.00 91.12 150 PHE A CA 1
ATOM 1199 C C . PHE A 1 150 ? -0.961 -8.439 1.924 1.00 91.12 150 PHE A C 1
ATOM 1201 O O . PHE A 1 150 ? -1.322 -8.347 3.099 1.00 91.12 150 PHE A O 1
ATOM 1208 N N . ILE A 1 151 ? -1.400 -7.619 0.965 1.00 89.56 151 ILE A N 1
ATOM 1209 C CA . ILE A 1 151 ? -2.403 -6.569 1.185 1.00 89.56 151 ILE A CA 1
ATOM 1210 C C . ILE A 1 151 ? -3.691 -7.205 1.706 1.00 89.56 151 ILE A C 1
ATOM 1212 O O . ILE A 1 151 ? -4.141 -6.879 2.804 1.00 89.56 151 ILE A O 1
ATOM 1216 N N . ASN A 1 152 ? -4.242 -8.170 0.970 1.00 92.19 152 ASN A N 1
ATOM 1217 C CA . ASN A 1 152 ? -5.497 -8.816 1.332 1.00 92.19 152 ASN A CA 1
ATOM 1218 C C . ASN A 1 152 ? -5.412 -9.497 2.705 1.00 92.19 152 ASN A C 1
ATOM 1220 O O . ASN A 1 152 ? -6.282 -9.298 3.549 1.00 92.19 152 ASN A O 1
ATOM 1224 N N . LYS A 1 153 ? -4.328 -10.238 2.970 1.00 92.31 153 LYS A N 1
ATOM 1225 C CA . LYS A 1 153 ? -4.091 -10.900 4.260 1.00 92.31 153 LYS A CA 1
ATOM 1226 C C . LYS A 1 153 ? -4.046 -9.901 5.418 1.00 92.31 153 LYS A C 1
ATOM 1228 O O . LYS A 1 153 ? -4.633 -10.161 6.465 1.00 92.31 153 LYS A O 1
ATOM 1233 N N . HIS A 1 154 ? -3.359 -8.775 5.242 1.00 87.75 154 HIS A N 1
ATOM 1234 C CA . HIS A 1 154 ? -3.238 -7.753 6.279 1.00 87.75 154 HIS A CA 1
ATOM 1235 C C . HIS A 1 154 ? -4.586 -7.096 6.602 1.00 87.75 154 HIS A C 1
ATOM 1237 O O . HIS A 1 154 ? -4.971 -7.037 7.767 1.00 87.75 154 HIS A O 1
ATOM 1243 N N . TYR A 1 155 ? -5.325 -6.648 5.583 1.00 89.31 155 TYR A N 1
ATOM 1244 C CA . TYR A 1 155 ? -6.623 -6.005 5.796 1.00 89.31 155 TYR A CA 1
ATOM 1245 C C . TYR A 1 155 ? -7.670 -6.978 6.329 1.00 89.31 155 TYR A C 1
ATOM 1247 O O . TYR A 1 155 ? -8.354 -6.641 7.288 1.00 89.31 155 TYR A O 1
ATOM 1255 N N . LYS A 1 156 ? -7.771 -8.193 5.773 1.00 91.06 156 LYS A N 1
ATOM 1256 C CA . LYS A 1 156 ? -8.743 -9.192 6.242 1.00 91.06 156 LYS A CA 1
ATOM 1257 C C . LYS A 1 156 ? -8.533 -9.579 7.700 1.00 91.06 156 LYS A C 1
ATOM 1259 O O . LYS A 1 156 ? -9.515 -9.779 8.402 1.00 91.06 156 LYS A O 1
ATOM 1264 N N . LYS A 1 157 ? -7.279 -9.642 8.164 1.00 90.12 157 LYS A N 1
ATOM 1265 C CA . LYS A 1 157 ? -6.982 -9.868 9.582 1.00 90.12 157 LYS A CA 1
ATOM 1266 C C . LYS A 1 157 ? -7.621 -8.782 10.456 1.00 90.12 157 LYS A C 1
ATOM 1268 O O . LYS A 1 157 ? -8.366 -9.108 11.367 1.00 90.12 157 LYS A O 1
ATOM 1273 N N . HIS A 1 158 ? -7.378 -7.510 10.143 1.00 86.75 158 HIS A N 1
ATOM 1274 C CA . HIS A 1 158 ? -7.913 -6.396 10.930 1.00 86.75 158 HIS A CA 1
ATOM 1275 C C . HIS A 1 158 ? -9.431 -6.231 10.799 1.00 86.75 158 HIS A C 1
ATOM 1277 O O . HIS A 1 158 ? -10.091 -5.910 11.780 1.00 86.75 158 HIS A O 1
ATOM 1283 N N . ILE A 1 159 ? -9.991 -6.482 9.612 1.00 90.06 159 ILE A N 1
ATOM 1284 C CA . ILE A 1 159 ? -11.442 -6.486 9.383 1.00 90.06 159 ILE A CA 1
ATOM 1285 C C . ILE A 1 159 ? -12.101 -7.559 10.254 1.00 90.06 159 ILE A C 1
ATOM 1287 O O . ILE A 1 159 ? -13.013 -7.241 11.005 1.00 90.06 159 ILE A O 1
ATOM 1291 N N . SER A 1 160 ? -11.584 -8.791 10.233 1.00 89.88 160 SER A N 1
ATOM 1292 C CA . SER A 1 160 ? -12.119 -9.892 11.043 1.00 89.88 160 SER A CA 1
ATOM 1293 C C . SER A 1 160 ? -11.995 -9.631 12.550 1.00 89.88 160 SER A C 1
ATOM 1295 O O . SER A 1 160 ? -12.915 -9.951 13.298 1.00 89.88 160 SER A O 1
ATOM 1297 N N . GLU A 1 161 ? -10.896 -9.018 13.004 1.00 88.00 161 GLU A N 1
ATOM 1298 C CA . GLU A 1 161 ? -10.735 -8.592 14.403 1.00 88.00 161 GLU A CA 1
ATOM 1299 C C . GLU A 1 161 ? -11.801 -7.551 14.802 1.00 88.00 161 GLU A C 1
ATOM 1301 O O . GLU A 1 161 ? -12.428 -7.686 15.850 1.00 88.00 161 GLU A O 1
ATOM 1306 N N . LEU A 1 162 ? -12.055 -6.547 13.954 1.00 86.50 162 LEU A N 1
ATOM 1307 C CA . LEU A 1 162 ? -13.070 -5.508 14.184 1.00 86.50 162 LEU A CA 1
ATOM 1308 C C . LEU A 1 162 ? -14.506 -6.036 14.142 1.00 86.50 162 LEU A C 1
ATOM 1310 O O . LEU A 1 162 ? -15.325 -5.624 14.961 1.00 86.50 162 LEU A O 1
ATOM 1314 N N . GLU A 1 163 ? -14.811 -6.953 13.225 1.00 89.06 163 GLU A N 1
ATOM 1315 C CA . GLU A 1 163 ? -16.101 -7.650 13.180 1.00 89.06 163 GLU A CA 1
ATOM 1316 C C . GLU A 1 163 ? -16.330 -8.460 14.460 1.00 89.06 163 GLU A C 1
ATOM 1318 O O . GLU A 1 163 ? -17.420 -8.413 15.029 1.00 89.06 163 GLU A O 1
ATOM 1323 N N . GLY A 1 164 ? -15.286 -9.128 14.966 1.00 86.56 164 GLY A N 1
ATOM 1324 C CA . GLY A 1 164 ? -15.323 -9.806 16.261 1.00 86.56 164 GLY A CA 1
ATOM 1325 C C . GLY A 1 164 ? -15.636 -8.846 17.410 1.00 86.56 164 GLY A C 1
ATOM 1326 O O . GLY A 1 164 ? -16.489 -9.138 18.243 1.00 86.56 164 GLY A O 1
ATOM 1327 N N . TYR A 1 165 ? -15.021 -7.662 17.421 1.00 85.12 165 TYR A N 1
ATOM 1328 C CA . TYR A 1 165 ? -15.275 -6.635 18.438 1.00 85.12 165 TYR A CA 1
ATOM 1329 C C . TYR A 1 165 ? -16.693 -6.050 18.370 1.00 85.12 165 TYR A C 1
ATOM 1331 O O . TYR A 1 165 ? -17.298 -5.790 19.409 1.00 85.12 165 TYR A O 1
ATOM 1339 N N . LEU A 1 166 ? -17.246 -5.874 17.167 1.00 85.62 166 LEU A N 1
ATOM 1340 C CA . LEU A 1 166 ? -18.642 -5.465 16.983 1.00 85.62 166 LEU A CA 1
ATOM 1341 C C . LEU A 1 166 ? -19.619 -6.546 17.458 1.00 85.62 166 LEU A C 1
ATOM 1343 O O . LEU A 1 166 ? -20.620 -6.228 18.098 1.00 85.62 166 LEU A O 1
ATOM 1347 N N . ALA A 1 167 ? -19.321 -7.818 17.190 1.00 87.62 167 ALA A N 1
ATOM 1348 C CA . ALA A 1 167 ? -20.122 -8.935 17.679 1.00 87.62 167 ALA A CA 1
ATOM 1349 C C . ALA A 1 167 ? -20.070 -9.053 19.213 1.00 87.62 167 ALA A C 1
ATOM 1351 O O . ALA A 1 167 ? -21.107 -9.244 19.841 1.00 87.62 167 ALA A O 1
ATOM 1352 N N . GLU A 1 168 ? -18.893 -8.887 19.829 1.00 83.81 168 GLU A N 1
ATOM 1353 C CA . GLU A 1 168 ? -18.744 -8.827 21.292 1.00 83.81 168 GLU A CA 1
ATOM 1354 C C . GLU A 1 168 ? -19.587 -7.697 21.900 1.00 83.81 168 GLU A C 1
ATOM 1356 O O . GLU A 1 168 ? -20.244 -7.911 22.916 1.00 83.81 168 GLU A O 1
ATOM 1361 N N . TYR A 1 169 ? -19.609 -6.518 21.270 1.00 83.81 169 TYR A N 1
ATOM 1362 C CA . TYR A 1 169 ? -20.430 -5.393 21.721 1.00 83.81 169 TYR A CA 1
ATOM 1363 C C . TYR A 1 169 ? -21.933 -5.701 21.635 1.00 83.81 169 TYR A C 1
ATOM 1365 O O . TYR A 1 169 ? -22.626 -5.549 22.634 1.00 83.81 169 TYR A O 1
ATOM 1373 N N . ASN A 1 170 ? -22.416 -6.196 20.488 1.00 84.81 170 ASN A N 1
ATOM 1374 C CA . ASN A 1 170 ? -23.838 -6.509 20.264 1.00 84.81 170 ASN A CA 1
ATOM 1375 C C . ASN A 1 170 ? -24.365 -7.683 21.113 1.00 84.81 170 ASN A C 1
ATOM 1377 O O . ASN A 1 170 ? -25.571 -7.846 21.246 1.00 84.81 170 ASN A O 1
ATOM 1381 N N . ASN A 1 171 ? -23.485 -8.552 21.617 1.00 83.69 171 ASN A N 1
ATOM 1382 C CA . ASN A 1 171 ? -23.870 -9.647 22.513 1.00 83.69 171 ASN A CA 1
ATOM 1383 C C . ASN A 1 171 ? -23.835 -9.233 23.993 1.00 83.69 171 ASN A C 1
ATOM 1385 O O . ASN A 1 171 ? -24.443 -9.899 24.828 1.00 83.69 171 ASN A O 1
ATOM 1389 N N . ALA A 1 172 ? -23.075 -8.186 24.331 1.00 77.00 172 ALA A N 1
ATOM 1390 C CA . ALA A 1 172 ? -22.923 -7.692 25.697 1.00 77.00 172 ALA A CA 1
ATOM 1391 C C . ALA A 1 172 ? -23.939 -6.597 26.067 1.00 77.00 172 ALA A C 1
ATOM 1393 O O . ALA A 1 172 ? -24.145 -6.361 27.259 1.00 77.00 172 ALA A O 1
ATOM 1394 N N . PHE A 1 173 ? -24.538 -5.940 25.070 1.00 62.19 173 PHE A N 1
ATOM 1395 C CA . PHE A 1 173 ? -25.493 -4.835 25.194 1.00 62.19 173 PHE A CA 1
ATOM 1396 C C . PHE A 1 173 ? -26.638 -5.009 24.199 1.00 62.19 173 PHE A C 1
ATOM 1398 O O . PHE A 1 173 ? -27.781 -4.666 24.573 1.00 62.19 173 PHE A O 1
#

Radius of gyration: 20.93 Å; Cα contacts (8 Å, |Δi|>4): 77; chains: 1; bounding box: 55×28×59 Å